Protein AF-A0A485P589-F1 (afdb_monomer_lite)

pLDDT: mean 94.09, std 3.18, range [83.69, 97.94]

Foldseek 3Di:
DAADDDDPPCVVPDPVRVVVVVVVVVVVCVVVVNDHHQDDLPDVVCNVVSVVVD

Structure (mmCIF, N/CA/C/O backbone):
data_AF-A0A485P589-F1
#
_entry.id   AF-A0A485P589-F1
#
loop_
_atom_site.group_PDB
_atom_site.id
_atom_site.type_symbol
_atom_site.label_atom_id
_atom_site.label_alt_id
_atom_site.label_comp_id
_atom_site.label_asym_id
_atom_site.label_entity_id
_atom_site.label_seq_id
_atom_site.pdbx_PDB_ins_code
_atom_site.Cartn_x
_atom_site.Cartn_y
_atom_site.Cartn_z
_atom_site.occupancy
_atom_site.B_iso_or_equiv
_atom_site.auth_seq_id
_atom_site.auth_comp_id
_atom_site.auth_asym_id
_atom_site.auth_atom_id
_atom_site.pdbx_PDB_model_num
ATOM 1 N N . VAL A 1 1 ? -0.482 -13.792 -11.538 1.00 90.44 1 VAL A N 1
ATOM 2 C CA . VAL A 1 1 ? -0.710 -12.395 -11.987 1.00 90.44 1 VAL A CA 1
ATOM 3 C C . VAL A 1 1 ? -0.029 -11.460 -11.007 1.00 90.44 1 VAL A C 1
ATOM 5 O O . VAL A 1 1 ? 0.119 -11.849 -9.856 1.00 90.44 1 VAL A O 1
ATOM 8 N N . ASN A 1 2 ? 0.375 -10.268 -11.439 1.00 94.44 2 ASN A N 1
ATOM 9 C CA . ASN A 1 2 ? 1.035 -9.296 -10.567 1.00 94.44 2 ASN A CA 1
ATOM 10 C C . ASN A 1 2 ? -0.022 -8.378 -9.947 1.00 94.44 2 ASN A C 1
ATOM 12 O O . ASN A 1 2 ? -0.703 -7.654 -10.671 1.00 94.44 2 ASN A O 1
ATOM 16 N N . ILE A 1 3 ? -0.195 -8.451 -8.627 1.00 94.75 3 ILE A N 1
ATOM 17 C CA . ILE A 1 3 ? -1.235 -7.709 -7.905 1.00 94.75 3 ILE A CA 1
ATOM 18 C C . ILE A 1 3 ? -0.616 -6.459 -7.281 1.00 94.75 3 ILE A C 1
ATOM 20 O O . ILE A 1 3 ? 0.330 -6.569 -6.506 1.00 94.75 3 ILE A O 1
ATOM 24 N N . ILE A 1 4 ? -1.180 -5.287 -7.580 1.00 95.12 4 ILE A N 1
ATOM 25 C CA . ILE A 1 4 ? -0.817 -4.014 -6.947 1.00 95.12 4 ILE A CA 1
ATOM 26 C C . ILE A 1 4 ? -2.043 -3.509 -6.171 1.00 95.12 4 ILE A C 1
ATOM 28 O O . ILE A 1 4 ? -3.023 -3.098 -6.800 1.00 95.12 4 ILE A O 1
ATOM 32 N N . PRO A 1 5 ? -2.044 -3.562 -4.826 1.00 94.44 5 PRO A N 1
ATOM 33 C CA . PRO A 1 5 ? -3.158 -3.055 -4.036 1.00 94.44 5 PRO A CA 1
ATOM 34 C C . PRO A 1 5 ? -3.181 -1.519 -4.046 1.00 94.44 5 PRO A C 1
ATOM 36 O O . PRO A 1 5 ? -2.156 -0.869 -3.851 1.00 94.44 5 PRO A O 1
ATOM 39 N N . ILE A 1 6 ? -4.367 -0.931 -4.227 1.00 95.50 6 ILE A N 1
ATOM 40 C CA . ILE A 1 6 ? -4.584 0.522 -4.164 1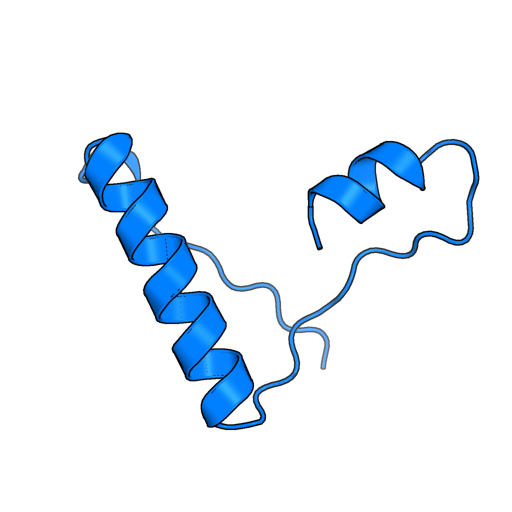.00 95.50 6 ILE A CA 1
ATOM 41 C C . ILE A 1 6 ? -5.664 0.865 -3.138 1.00 95.50 6 ILE A C 1
ATOM 43 O O . ILE A 1 6 ? -6.681 0.183 -3.031 1.00 95.50 6 ILE A O 1
ATOM 47 N N . ILE A 1 7 ? -5.458 1.955 -2.399 1.00 95.81 7 ILE A N 1
ATOM 48 C CA . ILE A 1 7 ? -6.479 2.524 -1.513 1.00 95.81 7 ILE A CA 1
ATOM 49 C C . ILE A 1 7 ? -7.200 3.613 -2.301 1.00 95.81 7 ILE A C 1
ATOM 51 O O . ILE A 1 7 ? -6.655 4.692 -2.532 1.00 95.81 7 ILE A O 1
ATOM 55 N N . ALA A 1 8 ? -8.417 3.319 -2.747 1.00 96.81 8 ALA A N 1
ATOM 56 C CA . ALA A 1 8 ? -9.245 4.292 -3.448 1.00 96.81 8 ALA A CA 1
ATOM 57 C C . ALA A 1 8 ? -9.699 5.421 -2.506 1.00 96.81 8 ALA A C 1
ATOM 59 O O . ALA A 1 8 ? -9.888 5.194 -1.312 1.00 96.81 8 ALA A O 1
ATOM 60 N N . LYS A 1 9 ? -9.921 6.620 -3.066 1.00 95.44 9 LYS A N 1
ATOM 61 C CA . LYS A 1 9 ? -10.421 7.806 -2.340 1.00 95.44 9 LYS A CA 1
ATOM 62 C C . LYS A 1 9 ? -9.649 8.098 -1.045 1.00 95.44 9 LYS A C 1
ATOM 64 O O . LYS A 1 9 ? -10.235 8.342 0.009 1.00 95.44 9 LYS A O 1
ATOM 69 N N . SER A 1 10 ? -8.319 8.037 -1.106 1.00 96.31 10 SER A N 1
ATOM 70 C CA . SER A 1 10 ? -7.464 8.273 0.063 1.00 96.31 10 SER A CA 1
ATOM 71 C C . SER A 1 10 ? -7.587 9.690 0.633 1.00 96.31 10 SER A C 1
ATOM 73 O O . SER A 1 10 ? -7.184 9.918 1.766 1.00 96.31 10 SER A O 1
ATOM 75 N N . ASP A 1 11 ? -8.139 10.634 -0.131 1.00 96.50 11 ASP A N 1
ATOM 76 C CA . ASP A 1 11 ? -8.488 11.988 0.307 1.00 96.50 11 ASP A CA 1
ATOM 77 C C . ASP A 1 11 ? -9.549 12.012 1.419 1.00 96.50 11 ASP A C 1
ATOM 79 O O . ASP A 1 11 ? -9.594 12.961 2.197 1.00 96.50 11 ASP A O 1
ATOM 83 N N . ALA A 1 12 ? -10.347 10.947 1.552 1.00 97.00 12 ALA A N 1
ATOM 84 C CA . ALA A 1 12 ? -11.323 10.792 2.629 1.00 97.00 12 ALA A CA 1
ATOM 85 C C . ALA A 1 12 ? -10.715 10.305 3.962 1.00 97.00 12 ALA A C 1
ATOM 87 O O . ALA A 1 12 ? -11.444 10.161 4.942 1.00 97.00 12 ALA A O 1
ATOM 88 N N . ILE A 1 13 ? -9.408 10.017 4.011 1.00 96.44 13 ILE A N 1
ATOM 89 C CA . ILE A 1 13 ? -8.716 9.458 5.182 1.00 96.44 13 ILE A CA 1
ATOM 90 C C . ILE A 1 13 ? -7.592 10.410 5.596 1.00 96.44 13 ILE A C 1
ATOM 92 O O . ILE A 1 13 ? -6.804 10.865 4.764 1.00 96.44 13 ILE A O 1
ATOM 96 N N . SER A 1 14 ? -7.470 10.707 6.892 1.00 97.94 14 SER A N 1
ATOM 97 C CA . SER A 1 14 ? -6.363 11.543 7.363 1.00 97.94 14 SER A CA 1
ATOM 98 C C . SER A 1 14 ? -5.011 10.834 7.207 1.00 97.94 14 SER A C 1
ATOM 100 O O . SER A 1 14 ? -4.916 9.606 7.196 1.00 97.94 14 SER A O 1
ATOM 102 N N . LYS A 1 15 ? -3.913 11.599 7.135 1.00 96.12 15 LYS A N 1
ATOM 103 C CA . LYS A 1 15 ? -2.561 11.026 6.978 1.00 96.12 15 LYS A CA 1
ATOM 104 C C . LYS A 1 15 ? -2.204 10.018 8.079 1.00 96.12 15 LYS A C 1
ATOM 106 O O . LYS A 1 15 ? -1.586 8.998 7.791 1.00 96.12 15 LYS A O 1
ATOM 111 N N . SER A 1 16 ? -2.584 10.289 9.328 1.00 97.00 16 SER A N 1
ATOM 112 C CA . SER A 1 16 ? -2.272 9.422 10.471 1.00 97.00 16 SER A CA 1
ATOM 113 C C . SER A 1 16 ? -3.072 8.116 10.451 1.00 97.00 16 SER A C 1
ATOM 115 O O . SER A 1 16 ? -2.530 7.056 10.770 1.00 97.00 16 SER A O 1
ATOM 117 N N . GLU A 1 17 ? -4.342 8.171 10.051 1.00 97.44 17 GLU A N 1
ATOM 118 C CA . GLU A 1 17 ? -5.194 6.992 9.870 1.00 97.44 17 GLU A CA 1
ATOM 119 C C . GLU A 1 17 ? -4.742 6.162 8.674 1.00 97.44 17 GLU A C 1
ATOM 121 O O . GLU A 1 17 ? -4.664 4.940 8.782 1.00 97.44 17 GLU A O 1
ATOM 126 N N . LEU A 1 18 ? -4.362 6.811 7.569 1.00 97.06 18 LEU A N 1
ATOM 127 C CA . LEU A 1 18 ? -3.872 6.141 6.369 1.00 97.06 18 LEU A CA 1
ATOM 128 C C . LEU A 1 18 ? -2.627 5.298 6.666 1.00 97.06 18 LEU A C 1
ATOM 130 O O . LEU A 1 18 ? -2.539 4.167 6.197 1.00 97.06 18 LEU A O 1
ATOM 134 N N . THR A 1 19 ? -1.693 5.799 7.482 1.00 95.75 19 THR A N 1
ATOM 135 C CA . THR A 1 19 ? -0.513 5.027 7.909 1.00 95.75 19 THR A CA 1
ATOM 136 C C . THR A 1 19 ? -0.907 3.759 8.667 1.00 95.75 19 THR A C 1
ATOM 138 O O . THR A 1 19 ? -0.426 2.674 8.346 1.00 95.75 19 THR A O 1
ATOM 141 N N . LYS A 1 20 ? -1.826 3.865 9.635 1.00 97.00 20 LYS A N 1
ATOM 142 C CA . LYS A 1 20 ? -2.320 2.701 10.395 1.00 97.00 20 LYS A CA 1
ATOM 143 C C . LYS A 1 20 ? -3.075 1.722 9.495 1.00 97.00 20 LYS A C 1
ATOM 145 O O . LYS A 1 20 ? -2.923 0.511 9.635 1.00 97.00 20 LYS A O 1
ATOM 150 N N . PHE A 1 21 ? -3.865 2.249 8.564 1.00 97.31 21 PHE A N 1
ATOM 151 C CA . PHE A 1 21 ? -4.652 1.459 7.628 1.00 97.31 21 PHE A CA 1
ATOM 152 C C . PHE A 1 21 ? -3.761 0.670 6.664 1.00 97.31 21 PHE A C 1
ATOM 154 O O . PHE A 1 21 ? -3.964 -0.531 6.512 1.00 97.31 21 PHE A O 1
ATOM 161 N N . LYS A 1 22 ? -2.715 1.297 6.103 1.00 95.25 22 LYS A N 1
ATOM 162 C CA . LYS A 1 22 ? -1.705 0.616 5.277 1.00 95.25 22 LYS A CA 1
ATOM 163 C C . LYS A 1 22 ? -1.070 -0.563 6.015 1.00 95.25 22 LYS A C 1
ATOM 165 O O . LYS A 1 22 ? -1.076 -1.668 5.489 1.00 95.25 22 LYS A O 1
ATOM 170 N N . ILE A 1 23 ? -0.600 -0.349 7.249 1.00 95.69 23 ILE A N 1
ATOM 171 C CA . ILE A 1 23 ? 0.026 -1.405 8.066 1.00 95.69 23 ILE A CA 1
ATOM 172 C C . ILE A 1 23 ? -0.934 -2.581 8.275 1.00 95.69 23 ILE A C 1
ATOM 174 O O . ILE A 1 23 ? -0.543 -3.735 8.101 1.00 95.69 23 ILE A O 1
ATOM 178 N N . LYS A 1 24 ? -2.196 -2.294 8.615 1.00 97.38 24 LYS A N 1
ATOM 179 C CA . LYS A 1 24 ? -3.216 -3.325 8.830 1.00 97.38 24 LYS A CA 1
ATOM 180 C C . LYS A 1 24 ? -3.461 -4.158 7.566 1.00 97.38 24 LYS A C 1
ATOM 182 O O . LYS A 1 24 ? -3.408 -5.380 7.641 1.00 97.38 24 LYS A O 1
ATOM 187 N N . ILE A 1 25 ? -3.672 -3.509 6.418 1.00 96.19 25 ILE A N 1
ATOM 188 C CA . ILE A 1 25 ? -3.913 -4.199 5.141 1.00 96.19 25 ILE A CA 1
ATOM 189 C C . ILE A 1 25 ? -2.705 -5.052 4.740 1.00 96.19 25 ILE A C 1
ATOM 191 O O . ILE A 1 25 ? -2.878 -6.223 4.410 1.00 96.19 25 ILE A O 1
ATOM 195 N N . THR A 1 26 ? -1.483 -4.517 4.818 1.00 93.75 26 THR A N 1
ATOM 196 C CA . THR A 1 26 ? -0.270 -5.284 4.487 1.00 93.75 26 THR A CA 1
ATOM 197 C C . THR A 1 26 ? -0.111 -6.500 5.400 1.00 93.75 26 THR A C 1
ATOM 199 O O . THR A 1 26 ? 0.165 -7.598 4.920 1.00 93.75 26 THR A O 1
ATOM 202 N N . SER A 1 27 ? -0.345 -6.341 6.706 1.00 95.75 27 SER A N 1
ATOM 203 C CA . SER A 1 27 ? -0.285 -7.450 7.664 1.00 95.75 27 SER A CA 1
ATOM 204 C C . SER A 1 27 ? -1.325 -8.534 7.36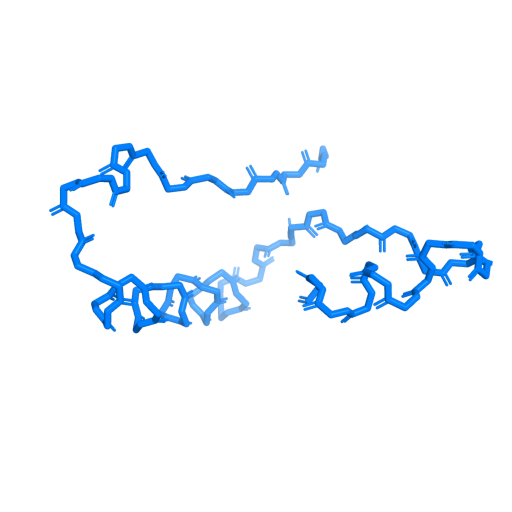9 1.00 9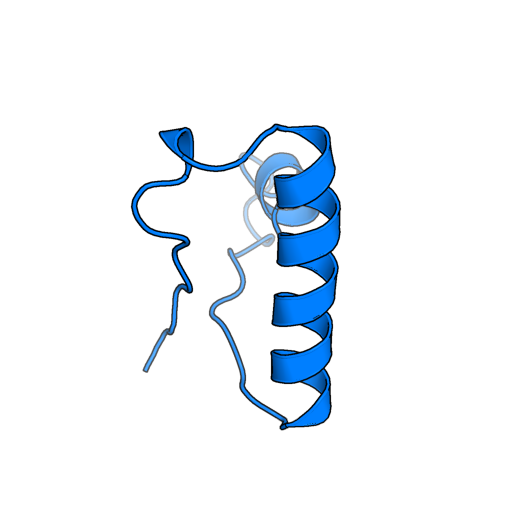5.75 27 SER A C 1
ATOM 206 O O . SER A 1 27 ? -0.993 -9.720 7.414 1.00 95.75 27 SER A O 1
ATOM 208 N N . GLU A 1 28 ? -2.558 -8.159 7.019 1.00 97.44 28 GLU A N 1
ATOM 209 C CA . GLU A 1 28 ? -3.602 -9.114 6.634 1.00 97.44 28 GLU A CA 1
ATOM 210 C C . GLU A 1 28 ? -3.247 -9.866 5.344 1.00 97.44 28 GLU A C 1
ATOM 212 O O . GLU A 1 28 ? -3.403 -11.086 5.298 1.00 97.44 28 GLU A O 1
ATOM 217 N N . LEU A 1 29 ? -2.721 -9.182 4.322 1.00 95.75 29 LEU A N 1
ATOM 218 C CA . LEU A 1 29 ? -2.292 -9.822 3.071 1.00 95.75 29 LEU A CA 1
ATOM 219 C C . LEU A 1 29 ? -1.203 -10.873 3.324 1.00 95.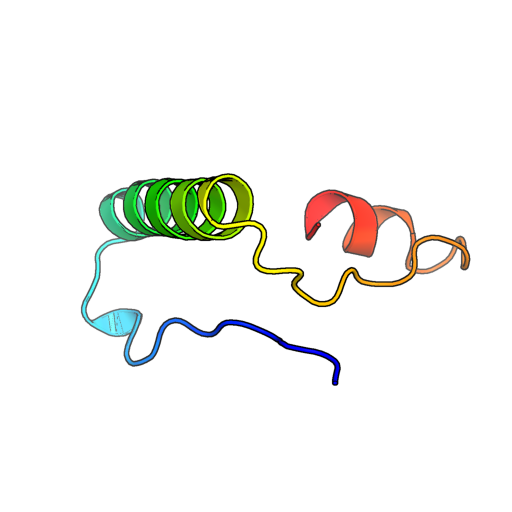75 29 LEU A C 1
ATOM 221 O O . LEU A 1 29 ? -1.336 -12.008 2.866 1.00 95.75 29 LEU A O 1
ATOM 225 N N . VAL A 1 30 ? -0.183 -10.531 4.119 1.00 93.06 30 VAL A N 1
ATOM 226 C CA . VAL A 1 30 ? 0.893 -11.461 4.508 1.00 93.06 30 VAL A CA 1
ATOM 227 C C . VAL A 1 30 ? 0.341 -12.642 5.307 1.00 93.06 30 VAL A C 1
ATOM 229 O O . VAL A 1 30 ? 0.670 -13.790 5.014 1.00 93.06 30 VAL A O 1
ATOM 232 N N . SER A 1 31 ? -0.541 -12.382 6.275 1.00 97.12 31 SER A N 1
ATOM 233 C CA . SER A 1 31 ? -1.112 -13.423 7.144 1.00 97.12 31 SER A CA 1
ATOM 234 C C . SER A 1 31 ? -1.984 -14.423 6.381 1.00 97.12 31 SER A C 1
ATOM 236 O O . SER A 1 31 ? -2.076 -15.583 6.771 1.00 97.12 31 SER A O 1
ATOM 238 N N . ASN A 1 32 ? -2.603 -13.988 5.282 1.00 96.81 32 ASN A N 1
ATOM 239 C CA . ASN A 1 32 ? -3.407 -14.836 4.403 1.00 96.81 32 ASN A CA 1
ATOM 240 C C . ASN A 1 32 ? -2.605 -15.416 3.220 1.00 96.81 32 ASN A C 1
ATOM 242 O O . ASN A 1 32 ? -3.186 -16.063 2.351 1.00 96.81 32 ASN A O 1
ATOM 246 N N . GLY A 1 33 ? -1.287 -15.187 3.157 1.00 94.75 33 GLY A N 1
ATOM 247 C CA . GLY A 1 33 ? -0.427 -15.694 2.084 1.00 94.75 33 GLY A CA 1
ATOM 248 C C . GLY A 1 33 ? -0.677 -15.050 0.716 1.00 94.75 33 GLY A C 1
ATOM 249 O O . GLY A 1 33 ? -0.319 -15.628 -0.311 1.00 94.75 33 GLY A O 1
ATOM 250 N N . VAL A 1 34 ? -1.294 -13.866 0.677 1.00 95.69 34 VAL A N 1
ATOM 251 C CA . VAL A 1 34 ? -1.547 -13.133 -0.566 1.00 95.69 34 VAL A CA 1
ATOM 252 C C . VAL A 1 34 ? -0.258 -12.451 -1.012 1.00 95.69 34 VAL A C 1
ATOM 254 O O . VAL A 1 34 ? 0.215 -11.505 -0.385 1.00 95.69 34 VAL A O 1
ATOM 257 N N . GLN A 1 35 ? 0.303 -12.922 -2.123 1.00 93.38 35 GLN A N 1
ATOM 258 C CA . GLN A 1 35 ? 1.507 -12.347 -2.714 1.00 93.38 35 GLN A CA 1
ATOM 259 C C . GLN A 1 35 ? 1.159 -11.117 -3.558 1.00 93.38 35 GLN A C 1
ATOM 261 O O . GLN A 1 35 ? 0.382 -11.200 -4.512 1.00 93.38 35 GLN A O 1
ATOM 266 N N . ILE A 1 36 ? 1.756 -9.978 -3.209 1.00 94.19 36 ILE A N 1
ATOM 267 C CA . ILE A 1 36 ? 1.679 -8.739 -3.986 1.00 94.19 36 ILE A CA 1
ATOM 268 C C . ILE A 1 36 ? 2.942 -8.561 -4.822 1.00 94.19 36 ILE A C 1
ATOM 270 O O . ILE A 1 36 ? 4.000 -9.102 -4.498 1.00 94.19 36 ILE A O 1
ATOM 274 N N . TYR A 1 37 ? 2.821 -7.804 -5.905 1.00 95.31 37 TYR A N 1
ATOM 275 C CA . TYR A 1 37 ? 3.957 -7.450 -6.739 1.00 95.31 37 TYR A CA 1
ATOM 276 C C . TYR A 1 37 ? 4.992 -6.662 -5.928 1.00 95.31 37 TYR A C 1
ATOM 278 O O . TYR A 1 37 ? 4.639 -5.708 -5.239 1.00 95.31 37 TYR A O 1
ATOM 286 N N . GLN A 1 38 ? 6.252 -7.072 -6.041 1.00 93.50 38 GLN A N 1
ATOM 287 C CA . GLN A 1 38 ? 7.407 -6.402 -5.455 1.00 93.50 38 GLN A CA 1
ATOM 288 C C . GLN A 1 38 ? 8.153 -5.698 -6.579 1.00 93.50 38 GLN A C 1
ATOM 290 O O . GLN A 1 38 ? 8.410 -6.302 -7.625 1.00 93.50 38 GLN A O 1
ATOM 295 N N . PHE A 1 39 ? 8.473 -4.421 -6.393 1.00 93.56 39 PHE A N 1
ATOM 296 C CA . PHE A 1 39 ? 9.224 -3.693 -7.404 1.00 93.56 39 PHE A CA 1
ATOM 297 C C . PHE A 1 39 ? 10.653 -4.246 -7.479 1.00 93.56 39 PHE A C 1
ATOM 299 O O . PHE A 1 39 ? 11.257 -4.494 -6.432 1.00 93.56 39 PHE A O 1
ATOM 306 N N . PRO A 1 40 ? 11.197 -4.455 -8.693 1.00 93.31 40 PRO A N 1
ATOM 307 C CA . PRO A 1 40 ? 12.528 -5.019 -8.867 1.00 93.31 40 PRO A CA 1
ATOM 308 C C . PRO A 1 40 ? 13.581 -4.084 -8.273 1.00 93.31 40 PRO A C 1
ATOM 310 O O . PRO A 1 40 ? 13.577 -2.882 -8.537 1.00 93.31 40 PRO A O 1
ATOM 313 N N . THR A 1 41 ? 14.495 -4.638 -7.485 1.00 94.50 41 THR A N 1
ATOM 314 C CA . THR A 1 41 ? 15.588 -3.894 -6.837 1.00 94.50 41 THR A CA 1
ATOM 315 C C . THR A 1 41 ? 16.951 -4.191 -7.464 1.00 94.50 41 THR A C 1
ATOM 317 O O . THR A 1 41 ? 17.974 -3.839 -6.890 1.00 94.50 41 THR A O 1
ATOM 320 N N . ASP A 1 42 ? 16.970 -4.857 -8.620 1.00 91.06 42 ASP A N 1
ATOM 321 C 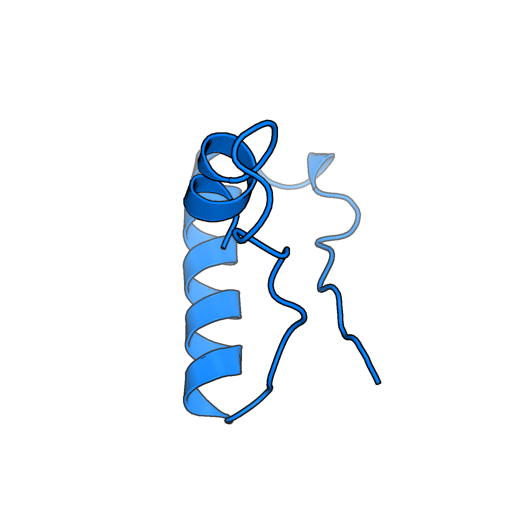CA . ASP A 1 42 ? 18.199 -5.333 -9.270 1.00 91.06 42 ASP A CA 1
ATOM 322 C C . ASP A 1 42 ? 18.923 -4.229 -10.060 1.00 91.06 42 ASP A C 1
ATOM 324 O O . ASP A 1 42 ? 20.119 -4.327 -10.324 1.00 91.06 42 ASP A O 1
ATOM 328 N N . ASP A 1 43 ? 18.198 -3.179 -10.451 1.00 91.44 43 ASP A N 1
ATOM 329 C CA . ASP A 1 43 ? 18.742 -2.016 -11.150 1.00 91.44 43 ASP A CA 1
ATOM 330 C C . ASP A 1 43 ? 19.129 -0.936 -10.132 1.00 91.44 43 ASP A C 1
ATOM 332 O O . ASP A 1 43 ? 18.261 -0.345 -9.485 1.00 91.44 43 ASP A O 1
ATOM 336 N N . GLU A 1 44 ? 20.431 -0.660 -10.008 1.00 87.62 44 GLU A N 1
ATOM 337 C CA . GLU A 1 44 ? 20.990 0.312 -9.056 1.00 87.62 44 GLU A CA 1
ATOM 338 C C . GLU A 1 44 ? 20.368 1.713 -9.169 1.00 87.62 44 GLU A C 1
ATOM 340 O O . GLU A 1 44 ? 20.290 2.424 -8.168 1.00 87.62 44 GLU A O 1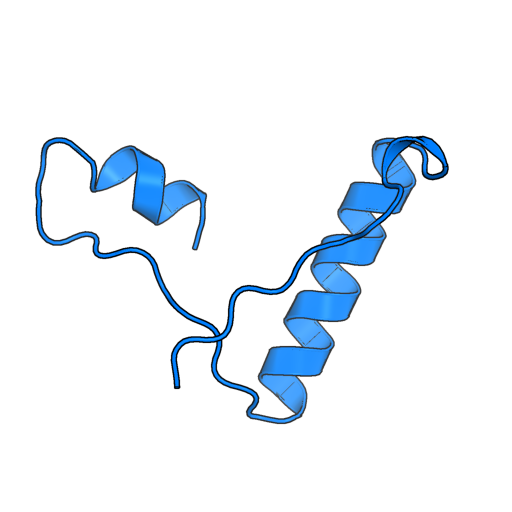
ATOM 345 N N . SER A 1 45 ? 19.871 2.111 -10.347 1.00 90.50 45 SER A N 1
ATOM 346 C CA . SER A 1 45 ? 19.262 3.434 -10.549 1.00 90.50 45 SER A CA 1
ATOM 347 C C . SER A 1 45 ? 17.909 3.602 -9.851 1.00 90.50 45 SER A C 1
ATOM 349 O O . SER A 1 45 ? 17.498 4.727 -9.561 1.00 90.50 45 SER A O 1
ATOM 351 N N . VAL A 1 46 ? 17.216 2.496 -9.562 1.00 91.25 46 VAL A N 1
ATOM 352 C CA . VAL A 1 46 ? 15.880 2.480 -8.940 1.00 91.25 46 VAL A CA 1
ATOM 353 C C . VAL A 1 46 ? 15.806 1.600 -7.690 1.00 91.25 46 VAL A C 1
ATOM 355 O O . VAL A 1 46 ? 14.781 1.603 -7.009 1.00 91.25 46 VAL A O 1
ATOM 358 N N . ALA A 1 47 ? 16.879 0.879 -7.354 1.00 91.75 47 ALA A N 1
ATOM 359 C CA . ALA A 1 47 ? 16.935 -0.065 -6.242 1.00 91.75 47 ALA A CA 1
ATOM 360 C C . ALA A 1 47 ? 16.613 0.583 -4.892 1.00 91.75 47 ALA A C 1
ATOM 362 O O . ALA A 1 47 ? 15.818 0.037 -4.130 1.00 91.75 47 ALA A O 1
ATOM 363 N N . GLU A 1 48 ? 17.183 1.758 -4.608 1.00 91.44 48 GLU A N 1
ATOM 364 C CA . GLU A 1 48 ? 16.942 2.482 -3.352 1.00 91.44 48 GLU A CA 1
ATOM 365 C C . GLU A 1 48 ? 15.464 2.868 -3.214 1.00 91.44 48 GLU A C 1
ATOM 367 O O . GLU A 1 48 ? 14.810 2.592 -2.207 1.00 91.44 48 GLU A O 1
ATOM 372 N N . ILE A 1 49 ? 14.913 3.449 -4.277 1.00 91.75 49 ILE A N 1
ATOM 373 C CA . ILE A 1 49 ? 13.528 3.907 -4.333 1.00 91.75 49 ILE A CA 1
ATOM 374 C C . ILE A 1 49 ? 12.567 2.718 -4.182 1.00 91.75 49 ILE A C 1
ATOM 376 O O . ILE A 1 49 ? 11.646 2.770 -3.368 1.00 91.75 49 ILE A O 1
ATOM 380 N N . ASN A 1 50 ? 12.811 1.618 -4.893 1.00 91.25 50 ASN A N 1
ATOM 381 C CA . ASN A 1 50 ? 11.977 0.419 -4.826 1.00 91.25 50 ASN A CA 1
ATOM 382 C C . ASN A 1 50 ? 12.102 -0.303 -3.478 1.00 91.25 50 ASN A C 1
ATOM 384 O O . ASN A 1 50 ? 11.097 -0.760 -2.941 1.00 91.25 50 ASN A O 1
ATOM 388 N N . GLY A 1 51 ? 13.296 -0.333 -2.880 1.00 90.00 51 GLY A N 1
ATOM 389 C CA . GLY A 1 51 ? 13.525 -0.915 -1.558 1.00 90.00 51 GLY A CA 1
ATOM 390 C C . GLY A 1 51 ? 12.772 -0.193 -0.439 1.00 90.00 51 GLY A C 1
ATOM 391 O O . GLY A 1 51 ? 12.324 -0.837 0.501 1.00 90.00 51 GLY A O 1
ATOM 392 N N . THR A 1 52 ? 12.574 1.125 -0.549 1.00 88.06 52 THR A N 1
ATOM 393 C CA . THR A 1 52 ? 11.734 1.875 0.408 1.00 88.06 52 THR A CA 1
ATOM 394 C C . THR A 1 52 ? 10.228 1.704 0.180 1.00 88.06 52 THR A C 1
ATOM 396 O O . THR A 1 52 ? 9.442 2.016 1.076 1.00 88.06 52 THR A O 1
ATOM 399 N N . MET A 1 53 ? 9.816 1.247 -1.007 1.00 83.69 53 MET A N 1
ATOM 400 C CA . MET A 1 53 ? 8.407 1.069 -1.382 1.00 83.69 53 MET A CA 1
ATOM 401 C C . MET A 1 53 ? 7.865 -0.350 -1.163 1.00 83.69 53 MET A C 1
ATOM 403 O O . MET A 1 53 ? 6.641 -0.501 -1.097 1.00 83.69 53 MET A O 1
ATOM 407 N N . ASN A 1 54 ? 8.746 -1.348 -1.077 1.00 84.19 54 ASN A N 1
ATOM 408 C CA . ASN A 1 54 ? 8.435 -2.757 -0.813 1.00 84.19 54 ASN A CA 1
ATOM 409 C C . ASN A 1 54 ? 8.174 -3.018 0.682 1.00 84.19 54 ASN A C 1
ATOM 411 O O . ASN A 1 54 ? 7.209 -3.761 0.986 1.00 84.19 54 ASN A O 1
#

Organism: Lynx pardinus (NCBI:txid191816)

Secondary structure (DSSP, 8-state):
-------TTGGGS-HHHHHHHHHHHHHHHHHTT-PPP-----SHHHHHHHHHH-

InterPro domains:
  IPR027417 P-loop containing nucleoside triphosphate hydrolase [G3DSA:3.40.50.300] (1-54)
  IPR030379 Septin-type guanine nucleotide-binding (G) domain [PF00735] (1-47)
  IPR030379 Septin-type guanine nucleotide-binding (G) domain [PS51719] (1-54)

Sequence (54 aa):
VNIIPIIAKSDAISKSELTKFKIKITSELVSNGVQIYQFPTDDESVAEINGTMN

Radius of gyration: 13.17 Å; chains: 1; bounding box: 32×28×22 Å